Protein AF-A0A1A6GLV9-F1 (afdb_monomer)

Organism: Neotoma lepida (NCBI:txid56216)

Structure (mmCIF, N/CA/C/O backbone):
data_AF-A0A1A6GLV9-F1
#
_entry.id   AF-A0A1A6GLV9-F1
#
loop_
_atom_site.group_PDB
_atom_site.id
_atom_site.type_symbol
_atom_site.label_atom_id
_atom_site.label_alt_id
_atom_site.label_comp_id
_atom_site.label_asym_id
_atom_site.label_entity_id
_atom_site.label_seq_id
_atom_site.pdbx_PDB_ins_code
_atom_site.Cartn_x
_atom_site.Cartn_y
_atom_site.Cartn_z
_atom_site.occupancy
_atom_site.B_iso_or_equiv
_atom_site.auth_seq_id
_atom_site.auth_comp_id
_atom_site.auth_asym_id
_atom_site.auth_atom_id
_atom_site.pdbx_PDB_model_num
ATOM 1 N N . MET A 1 1 ? -10.777 9.817 10.219 1.00 92.06 1 MET A N 1
ATOM 2 C CA . MET A 1 1 ? -10.810 8.471 9.601 1.00 92.06 1 MET A CA 1
ATOM 3 C C . MET A 1 1 ? -12.168 8.123 8.986 1.00 92.06 1 MET A C 1
ATOM 5 O O . MET A 1 1 ? -12.179 7.808 7.809 1.00 92.06 1 MET A O 1
ATOM 9 N N . VAL A 1 2 ? -13.303 8.250 9.701 1.00 96.81 2 VAL A N 1
ATOM 10 C CA . VAL A 1 2 ? -14.657 7.947 9.158 1.00 96.81 2 VAL A CA 1
ATOM 11 C C . VAL A 1 2 ? -14.918 8.597 7.794 1.00 96.81 2 VAL A C 1
ATOM 13 O O . VAL A 1 2 ? -15.270 7.901 6.852 1.00 96.81 2 VAL A O 1
ATOM 16 N N . TYR A 1 3 ? -14.698 9.911 7.672 1.00 97.94 3 TYR A N 1
ATOM 17 C CA . TYR A 1 3 ? -14.911 10.641 6.417 1.00 97.94 3 TYR A CA 1
ATOM 18 C C . TYR A 1 3 ? -14.074 10.082 5.255 1.00 97.94 3 TYR A C 1
ATOM 20 O O . TYR A 1 3 ? -14.631 9.746 4.216 1.00 97.94 3 TYR A O 1
ATOM 28 N N . MET A 1 4 ? -12.762 9.923 5.463 1.00 97.19 4 MET A N 1
ATOM 29 C CA . MET A 1 4 ? -11.833 9.418 4.440 1.00 97.19 4 MET A CA 1
ATOM 30 C C . MET A 1 4 ? -12.140 7.977 4.019 1.00 97.19 4 MET A C 1
ATOM 32 O O . MET A 1 4 ? -11.891 7.617 2.881 1.00 97.19 4 MET A O 1
ATOM 36 N N . PHE A 1 5 ? -12.675 7.150 4.922 1.00 97.25 5 PHE A N 1
ATOM 37 C CA . PHE A 1 5 ? -13.090 5.787 4.582 1.00 97.25 5 PHE A CA 1
ATOM 38 C C . PHE A 1 5 ? -14.444 5.756 3.856 1.00 97.25 5 PHE A C 1
ATOM 40 O O . PHE A 1 5 ? -14.686 4.907 3.006 1.00 97.25 5 PHE A O 1
ATOM 47 N N . GLN A 1 6 ? -15.356 6.667 4.204 1.00 98.06 6 GLN A N 1
ATOM 48 C CA . GLN A 1 6 ? -16.691 6.724 3.611 1.00 98.06 6 GLN A CA 1
ATOM 49 C C . GLN A 1 6 ? -16.668 7.234 2.166 1.00 98.06 6 GLN A C 1
ATOM 51 O O . GLN A 1 6 ? -17.502 6.790 1.370 1.00 98.06 6 GLN A O 1
ATOM 56 N N . TYR A 1 7 ? -15.769 8.168 1.852 1.00 98.19 7 TYR A N 1
ATOM 57 C CA . TYR A 1 7 ? -15.721 8.879 0.577 1.00 98.19 7 TYR A CA 1
ATOM 58 C C . TYR A 1 7 ? -14.335 8.773 -0.057 1.00 98.19 7 TYR A C 1
ATOM 60 O O . TYR A 1 7 ? -13.373 9.326 0.473 1.00 98.19 7 TYR A O 1
ATOM 68 N N . ASP A 1 8 ? -14.268 8.122 -1.217 1.00 98.19 8 ASP A N 1
ATOM 69 C CA . ASP A 1 8 ? -13.058 7.990 -2.020 1.00 98.19 8 ASP A CA 1
ATOM 70 C C . ASP A 1 8 ? -13.303 8.559 -3.427 1.00 98.19 8 ASP A C 1
ATOM 72 O O . ASP A 1 8 ? -14.273 8.200 -4.098 1.00 98.19 8 ASP A O 1
ATOM 76 N N . SER A 1 9 ? -12.445 9.476 -3.878 1.00 97.88 9 SER A N 1
ATOM 77 C CA . SER A 1 9 ? -12.590 10.122 -5.191 1.00 97.88 9 SER A CA 1
ATOM 78 C C . SER A 1 9 ? -12.291 9.186 -6.369 1.00 97.88 9 SER A C 1
ATOM 80 O O . SER A 1 9 ? -12.711 9.473 -7.486 1.00 97.88 9 SER A O 1
ATOM 82 N N . THR A 1 10 ? -11.574 8.086 -6.134 1.00 97.12 10 THR A N 1
ATOM 83 C CA . THR A 1 10 ? -11.151 7.112 -7.149 1.00 97.12 10 THR A CA 1
ATOM 84 C C . THR A 1 10 ? -12.115 5.930 -7.214 1.00 97.12 10 THR A C 1
ATOM 86 O O . THR A 1 10 ? -12.514 5.505 -8.295 1.00 97.12 10 THR A O 1
ATOM 89 N N . HIS A 1 11 ? -12.509 5.398 -6.056 1.00 97.56 11 HIS A N 1
ATOM 90 C CA . HIS A 1 11 ? -13.310 4.177 -5.933 1.00 97.56 11 HIS A CA 1
ATOM 91 C C . HIS A 1 11 ? -14.772 4.434 -5.541 1.00 97.56 11 HIS A C 1
ATOM 93 O O . HIS A 1 11 ? -15.571 3.499 -5.476 1.00 97.56 11 HIS A O 1
ATOM 99 N N . GLY A 1 12 ? -15.143 5.696 -5.319 1.00 97.69 12 GLY A N 1
ATOM 100 C CA . GLY A 1 12 ? -16.494 6.105 -4.962 1.00 97.69 12 GLY A CA 1
ATOM 101 C C . GLY A 1 12 ? -16.805 5.953 -3.473 1.00 97.69 12 GLY A C 1
ATOM 102 O O . GLY A 1 12 ? -15.936 5.829 -2.610 1.00 97.69 12 GLY A O 1
ATOM 103 N N . LYS A 1 13 ? -18.095 6.009 -3.145 1.00 98.31 13 LYS A N 1
ATOM 104 C CA . LYS A 1 13 ? -18.567 5.910 -1.761 1.00 98.31 13 LYS A CA 1
ATOM 105 C C . LYS A 1 13 ? -18.523 4.456 -1.279 1.00 98.31 13 LYS A C 1
ATOM 107 O O . LYS A 1 13 ? -18.970 3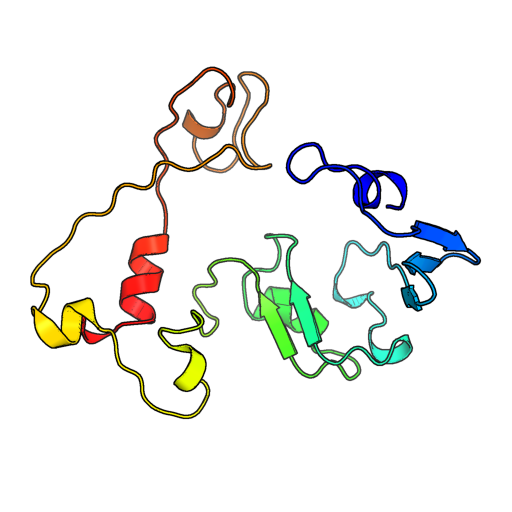.558 -1.987 1.00 98.31 13 LYS A O 1
ATOM 112 N N . PHE A 1 14 ? -18.080 4.223 -0.042 1.00 98.12 14 PHE A N 1
ATOM 113 C CA . PHE A 1 14 ? -18.177 2.900 0.581 1.00 98.12 14 PHE A CA 1
ATOM 114 C C . PHE A 1 14 ? -19.645 2.447 0.696 1.00 98.12 14 PHE A C 1
ATOM 116 O O . PHE A 1 14 ? -20.471 3.148 1.285 1.00 98.12 14 PHE A O 1
ATOM 123 N N . ASN A 1 15 ? -19.952 1.250 0.184 1.00 97.25 15 ASN A N 1
ATOM 124 C CA . ASN A 1 15 ? -21.308 0.678 0.116 1.00 97.25 15 ASN A CA 1
ATOM 125 C C . ASN A 1 15 ? -21.816 0.066 1.440 1.00 97.25 15 ASN A C 1
ATOM 127 O O . ASN A 1 15 ? -22.807 -0.662 1.450 1.00 97.25 15 ASN A O 1
ATOM 131 N N . GLY A 1 16 ? -21.142 0.331 2.559 1.00 97.00 16 GLY A N 1
ATOM 132 C CA . GLY A 1 16 ? -21.546 -0.114 3.892 1.00 97.00 16 GLY A CA 1
ATOM 133 C C . GLY A 1 16 ? -21.728 1.048 4.863 1.00 97.00 16 GLY A C 1
ATOM 134 O O . GLY A 1 16 ? -21.714 2.217 4.483 1.00 97.00 16 GLY A O 1
ATOM 135 N N . ALA A 1 17 ? -21.882 0.719 6.142 1.00 97.12 17 ALA A N 1
ATOM 136 C CA . ALA A 1 17 ? -21.952 1.714 7.204 1.00 97.12 17 ALA A CA 1
ATOM 137 C C . ALA A 1 17 ? -20.574 1.895 7.843 1.00 97.12 17 ALA A C 1
ATOM 139 O O . ALA A 1 17 ? -19.914 0.914 8.179 1.00 97.12 17 ALA A O 1
ATOM 140 N N . VAL A 1 18 ? -20.155 3.136 8.064 1.00 97.75 18 VAL A N 1
ATOM 141 C CA . VAL A 1 18 ? -18.974 3.446 8.873 1.00 97.75 18 VAL A CA 1
ATOM 142 C C . VAL A 1 18 ? -19.305 4.569 9.844 1.00 97.75 18 VAL A C 1
ATOM 144 O O . VAL A 1 18 ? -19.886 5.583 9.465 1.00 97.75 18 VAL A O 1
ATOM 147 N N . LYS A 1 19 ? -18.971 4.377 11.120 1.00 97.62 19 LYS A N 1
ATOM 148 C CA . LYS A 1 19 ? -19.187 5.374 12.175 1.00 97.62 19 LYS A CA 1
ATOM 149 C C . LYS A 1 19 ? -18.065 5.333 13.204 1.00 97.62 19 LYS A C 1
ATOM 151 O O . LYS A 1 19 ? -17.355 4.338 13.314 1.00 97.62 19 LYS A O 1
ATOM 156 N N . ALA A 1 20 ? -17.927 6.417 13.957 1.00 97.06 20 ALA A N 1
ATOM 157 C CA . ALA A 1 20 ? -17.112 6.438 15.163 1.00 97.06 20 ALA A CA 1
ATOM 158 C C . ALA A 1 20 ? -18.008 6.122 16.362 1.00 97.06 20 ALA A C 1
ATOM 160 O O . ALA A 1 20 ? -19.060 6.740 16.529 1.00 97.06 20 ALA A O 1
ATOM 161 N N . GLU A 1 21 ? -17.604 5.167 17.189 1.00 95.81 21 GLU A N 1
ATOM 162 C CA . GLU A 1 21 ? -18.332 4.801 18.401 1.00 95.81 21 GLU A CA 1
ATOM 163 C C . GLU A 1 21 ? -17.328 4.402 19.481 1.00 95.81 21 GLU A C 1
ATOM 165 O O . GLU A 1 21 ? -16.445 3.592 19.228 1.00 95.81 21 GLU A O 1
ATOM 170 N N . LYS A 1 22 ? -17.439 4.993 20.679 1.00 91.88 22 LYS A N 1
ATOM 171 C CA . LYS A 1 22 ? -16.588 4.679 21.847 1.00 91.88 22 LYS A CA 1
ATOM 172 C C . LYS A 1 22 ? -15.070 4.745 21.581 1.00 91.88 22 LYS A C 1
ATOM 174 O O . LYS A 1 22 ? -14.305 3.996 22.173 1.00 91.88 22 LYS A O 1
ATOM 179 N N . GLY A 1 23 ? -14.632 5.660 20.713 1.00 90.62 23 GLY A N 1
ATOM 180 C CA . GLY A 1 23 ? -13.216 5.810 20.349 1.00 90.62 23 GLY A CA 1
ATOM 181 C C . GLY A 1 23 ? -12.718 4.813 19.295 1.00 90.62 23 GLY A C 1
ATOM 182 O O . GLY A 1 23 ? -11.547 4.851 18.936 1.00 90.62 23 GLY A O 1
ATOM 183 N N . GLU A 1 24 ? -13.597 3.967 18.757 1.00 94.31 24 GLU A N 1
ATOM 184 C CA . GLU A 1 24 ? -13.281 2.983 17.723 1.00 94.31 24 GLU A CA 1
ATOM 185 C C . GLU A 1 24 ? -13.928 3.343 16.380 1.00 94.31 24 GLU A C 1
ATOM 187 O O . GLU A 1 24 ? -14.918 4.084 16.305 1.00 94.31 24 GLU A O 1
ATOM 192 N N . LEU A 1 25 ? -13.376 2.788 15.300 1.00 96.69 25 LEU A N 1
ATOM 193 C CA . LEU A 1 25 ? -13.995 2.814 13.981 1.00 96.69 25 LEU A CA 1
ATOM 194 C C . LEU A 1 25 ? -14.896 1.587 13.847 1.00 96.69 25 LEU A C 1
ATOM 196 O O . LEU A 1 25 ? -14.414 0.460 13.814 1.00 96.69 25 LEU A O 1
ATOM 200 N N . VAL A 1 26 ? -16.204 1.780 13.732 1.00 97.50 26 VAL A N 1
ATOM 201 C CA . VAL A 1 26 ? -17.136 0.673 13.501 1.00 97.50 26 VAL A CA 1
ATOM 202 C C . VAL A 1 26 ? -17.462 0.608 12.019 1.00 97.50 26 VAL A C 1
ATOM 204 O O . VAL A 1 26 ? -18.141 1.488 11.489 1.00 97.50 26 VAL A O 1
ATOM 207 N N . ILE A 1 27 ? -16.987 -0.448 11.358 1.00 97.31 27 ILE A N 1
ATOM 208 C CA . ILE A 1 27 ? -17.274 -0.745 9.954 1.00 97.31 27 ILE A CA 1
ATOM 209 C C . ILE A 1 27 ? -18.332 -1.847 9.920 1.00 97.31 27 ILE A C 1
ATOM 211 O O . ILE A 1 27 ? -18.115 -2.984 10.348 1.00 97.31 27 ILE A O 1
ATOM 215 N N . ASN A 1 28 ? -19.509 -1.503 9.412 1.00 95.75 28 ASN A N 1
ATOM 216 C CA . ASN A 1 28 ? -20.735 -2.283 9.491 1.00 95.75 28 ASN A CA 1
ATOM 217 C C . ASN A 1 28 ? -21.097 -2.612 10.949 1.00 95.75 28 ASN A C 1
ATOM 219 O O . ASN A 1 28 ? -21.690 -1.794 11.645 1.00 95.75 28 ASN A O 1
ATOM 223 N N . ARG A 1 29 ? -20.739 -3.811 11.417 1.00 95.31 29 ARG A N 1
ATOM 224 C CA . ARG A 1 29 ? -20.966 -4.288 12.795 1.00 95.31 29 ARG A CA 1
ATOM 225 C C . ARG A 1 29 ? -19.670 -4.710 13.490 1.00 95.31 29 ARG A C 1
ATOM 227 O O . ARG A 1 29 ? -19.720 -5.349 14.534 1.00 95.31 29 ARG A O 1
ATOM 234 N N . LYS A 1 30 ? -18.518 -4.417 12.884 1.00 95.94 30 LYS A N 1
ATOM 235 C CA . LYS A 1 30 ? -17.201 -4.797 13.392 1.00 95.94 30 LYS A CA 1
ATOM 236 C C . LYS A 1 30 ? -16.499 -3.553 13.915 1.00 95.94 30 LYS A C 1
ATOM 238 O O . LYS A 1 30 ? -16.307 -2.603 13.159 1.00 95.94 30 LYS A O 1
ATOM 243 N N . ALA A 1 31 ? -16.153 -3.570 15.194 1.00 95.50 31 ALA A N 1
ATOM 244 C CA . ALA A 1 31 ? -15.322 -2.542 15.794 1.00 95.50 31 ALA A CA 1
ATOM 245 C C . ALA A 1 31 ? -13.856 -2.753 15.398 1.00 95.50 31 ALA A C 1
ATOM 247 O O . ALA A 1 31 ? -13.375 -3.887 15.343 1.00 95.50 31 ALA A O 1
ATOM 248 N N . VAL A 1 32 ? -13.177 -1.655 15.090 1.00 95.50 32 VAL A N 1
ATOM 249 C CA . VAL A 1 32 ? -11.763 -1.596 14.736 1.00 95.50 32 VAL A CA 1
ATOM 250 C C . VAL A 1 32 ? -11.110 -0.572 15.653 1.00 95.50 32 VAL A C 1
ATOM 252 O O . VAL A 1 32 ? -11.451 0.614 15.628 1.00 95.50 32 VAL A O 1
ATOM 255 N N . THR A 1 33 ? -10.172 -1.043 16.466 1.00 94.12 33 THR A N 1
ATOM 256 C CA . THR A 1 33 ? -9.379 -0.195 17.354 1.00 94.12 33 THR A CA 1
ATOM 257 C C . THR A 1 33 ? -8.466 0.713 16.532 1.00 94.12 33 THR A C 1
ATOM 259 O O . THR A 1 33 ? -7.849 0.275 15.561 1.00 94.12 33 THR A O 1
ATOM 262 N N . ILE A 1 34 ? -8.386 1.986 16.921 1.00 93.19 34 ILE A N 1
ATOM 263 C CA . ILE A 1 34 ? -7.551 2.992 16.261 1.00 93.19 34 ILE A CA 1
ATOM 264 C C . ILE A 1 34 ? -6.413 3.379 17.203 1.00 93.19 34 ILE A C 1
ATOM 266 O O . ILE A 1 34 ? -6.639 3.622 18.387 1.00 93.19 34 ILE A O 1
ATOM 270 N N . PHE A 1 35 ? -5.210 3.498 16.650 1.00 91.25 35 PHE A N 1
ATOM 271 C CA . PHE A 1 35 ? -4.056 4.102 17.308 1.00 91.25 35 PHE A CA 1
ATOM 272 C C . PHE A 1 35 ? -3.653 5.372 16.553 1.00 91.25 35 PHE A C 1
ATOM 274 O O . PHE A 1 35 ? -3.892 5.486 15.349 1.00 91.25 35 PHE A O 1
ATOM 281 N N . GLN A 1 36 ? -3.048 6.327 17.256 1.00 92.38 36 GLN A N 1
ATOM 282 C CA . GLN A 1 36 ? -2.508 7.555 16.665 1.00 92.38 36 GLN A CA 1
ATOM 283 C C . GLN A 1 36 ? -1.067 7.760 17.138 1.00 92.38 36 GLN A C 1
ATOM 285 O O . GLN A 1 36 ? -0.710 8.791 17.700 1.00 92.38 36 GLN A O 1
ATOM 290 N N . GLU A 1 37 ? -0.250 6.736 16.929 1.00 92.25 37 GLU A N 1
ATOM 291 C CA . GLU A 1 37 ? 1.148 6.725 17.338 1.00 92.25 37 GLU A CA 1
ATOM 292 C C . GLU A 1 37 ? 2.050 7.037 16.147 1.00 92.25 37 GLU A C 1
ATOM 294 O O . GLU A 1 37 ? 1.888 6.474 15.064 1.00 92.25 37 GLU A O 1
ATOM 299 N N . GLN A 1 38 ? 3.015 7.932 16.351 1.00 90.69 38 GLN A N 1
ATOM 300 C CA . GLN A 1 38 ? 4.053 8.205 15.356 1.00 90.69 38 GLN A CA 1
ATOM 301 C C . GLN A 1 38 ? 5.173 7.157 15.411 1.00 90.69 38 GLN A C 1
ATOM 303 O O . GLN A 1 38 ? 5.732 6.795 14.377 1.00 90.69 38 GLN A O 1
ATOM 308 N N . ASP A 1 39 ? 5.499 6.681 16.614 1.00 89.62 39 ASP A N 1
ATOM 309 C CA . ASP A 1 39 ? 6.481 5.624 16.831 1.00 89.62 39 ASP A CA 1
ATOM 310 C C . ASP A 1 39 ? 5.783 4.252 16.778 1.00 89.62 39 ASP A C 1
ATOM 312 O O . ASP A 1 39 ? 4.872 3.999 17.578 1.00 89.62 39 ASP A O 1
ATOM 316 N N . PRO A 1 40 ? 6.192 3.339 15.876 1.00 87.25 40 PRO A N 1
ATOM 317 C CA . PRO A 1 40 ? 5.551 2.040 15.737 1.00 87.25 40 PRO A CA 1
ATOM 318 C C . PRO A 1 40 ? 5.662 1.163 16.991 1.00 87.25 40 PRO A C 1
ATOM 320 O O . PRO A 1 40 ? 4.840 0.261 17.156 1.00 87.25 40 PRO A O 1
ATOM 323 N N . THR A 1 41 ? 6.619 1.433 17.888 1.00 88.38 41 THR A N 1
ATOM 324 C CA . THR A 1 41 ? 6.778 0.718 19.165 1.00 88.38 41 THR A CA 1
ATOM 325 C C . THR A 1 41 ? 5.665 1.007 20.172 1.00 88.38 41 THR A C 1
ATOM 327 O O . THR A 1 41 ? 5.420 0.176 21.045 1.00 88.38 41 THR A O 1
ATOM 330 N N . ASN A 1 42 ? 4.962 2.136 20.046 1.00 91.25 42 ASN A N 1
ATOM 331 C CA . ASN A 1 42 ? 3.864 2.495 20.947 1.00 91.25 42 ASN A CA 1
ATOM 332 C C . ASN A 1 42 ? 2.535 1.831 20.563 1.00 91.25 42 ASN A C 1
ATOM 334 O O . ASN A 1 42 ? 1.570 1.873 21.332 1.00 91.25 42 ASN A O 1
ATOM 338 N N . ASN A 1 43 ? 2.466 1.198 19.389 1.00 87.44 43 ASN A N 1
ATOM 339 C CA . ASN A 1 43 ? 1.265 0.507 18.945 1.00 87.44 43 ASN A CA 1
ATOM 340 C C . ASN A 1 43 ? 1.058 -0.783 19.744 1.00 87.44 43 ASN A C 1
ATOM 342 O O . ASN A 1 43 ? 1.771 -1.773 19.577 1.00 87.44 43 ASN A O 1
ATOM 346 N N . LYS A 1 44 ? 0.025 -0.796 20.589 1.00 89.25 44 LYS A N 1
ATOM 347 C CA . LYS A 1 44 ? -0.291 -1.921 21.481 1.00 89.25 44 LYS A CA 1
ATOM 348 C C . LYS A 1 44 ? -1.065 -3.025 20.755 1.00 89.25 44 LYS A C 1
ATOM 350 O O . LYS A 1 44 ? -2.207 -3.324 21.108 1.00 89.25 44 LYS A O 1
ATOM 355 N N . TRP A 1 45 ? -0.448 -3.646 19.747 1.00 89.75 45 TRP A N 1
ATOM 356 C CA . TRP A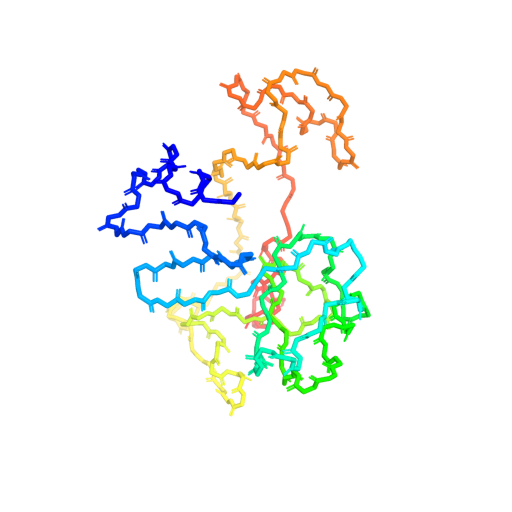 1 45 ? -1.068 -4.684 18.907 1.00 89.75 45 TRP A CA 1
ATOM 357 C C . TRP A 1 45 ? -1.643 -5.856 19.714 1.00 89.75 45 TRP A C 1
ATOM 359 O O . TRP A 1 45 ? -2.738 -6.335 19.402 1.00 89.75 45 TRP A O 1
ATOM 369 N N . ASN A 1 46 ? -0.980 -6.250 20.805 1.00 85.88 46 ASN A N 1
ATOM 370 C CA . ASN A 1 46 ? -1.426 -7.326 21.697 1.00 85.88 46 ASN A CA 1
ATOM 371 C C . ASN A 1 46 ? -2.845 -7.115 22.243 1.00 85.88 46 ASN A C 1
ATOM 373 O O . ASN A 1 46 ? -3.639 -8.050 22.296 1.00 85.88 46 ASN A O 1
ATOM 377 N N . ASN A 1 47 ? -3.201 -5.866 22.569 1.00 88.12 47 ASN A N 1
ATOM 378 C CA . ASN A 1 47 ? -4.513 -5.526 23.133 1.00 88.12 47 ASN A CA 1
ATOM 379 C C . ASN A 1 47 ? -5.665 -5.810 22.158 1.00 88.12 47 ASN A C 1
ATOM 381 O O . ASN A 1 47 ? -6.816 -5.899 22.571 1.00 88.12 47 ASN A O 1
ATOM 385 N N . THR A 1 48 ? -5.351 -5.950 20.869 1.00 88.81 48 THR A N 1
ATOM 386 C CA . THR A 1 48 ? -6.318 -6.195 19.790 1.00 88.81 48 THR A CA 1
ATOM 387 C C . THR A 1 48 ? -6.268 -7.629 19.260 1.00 88.81 48 THR A C 1
ATOM 389 O O . THR A 1 48 ? -7.081 -8.003 18.419 1.00 88.81 48 THR A O 1
ATOM 392 N N . GLY A 1 49 ? -5.308 -8.446 19.716 1.00 88.38 49 GLY A N 1
ATOM 393 C CA . GLY A 1 49 ? -5.074 -9.786 19.172 1.00 88.38 49 GLY A CA 1
ATOM 394 C C . GLY A 1 49 ? -4.544 -9.790 17.730 1.00 88.38 49 GLY A C 1
ATOM 395 O O . GLY A 1 49 ? -4.708 -10.786 17.017 1.00 88.38 49 GLY A O 1
ATOM 396 N N . THR A 1 50 ? -3.933 -8.688 17.283 1.00 90.06 50 THR A N 1
ATOM 397 C CA . THR A 1 50 ? -3.392 -8.555 15.925 1.00 90.06 50 THR A CA 1
ATOM 398 C C . THR A 1 50 ? -2.231 -9.524 15.712 1.00 90.06 50 THR A C 1
ATOM 400 O O . THR A 1 50 ? -1.256 -9.530 16.453 1.00 90.06 50 THR A O 1
ATOM 403 N N . LYS A 1 51 ? -2.335 -10.363 14.675 1.00 88.31 51 LYS A N 1
ATOM 404 C CA . LYS A 1 51 ? -1.298 -11.349 14.311 1.00 88.31 51 LYS A CA 1
ATOM 405 C C . LYS A 1 51 ? -0.471 -10.926 13.102 1.00 88.31 51 LYS A C 1
ATOM 407 O O . LYS A 1 51 ? 0.663 -11.373 12.964 1.00 88.31 51 LYS A O 1
ATOM 412 N N . TYR A 1 52 ? -1.049 -10.121 12.223 1.00 88.62 52 TYR A N 1
ATOM 413 C CA . TYR A 1 52 ? -0.443 -9.695 10.969 1.00 88.62 52 TYR A CA 1
ATOM 414 C C . TYR A 1 52 ? -0.608 -8.189 10.860 1.00 88.62 52 TYR A C 1
ATOM 416 O O . TYR A 1 52 ? -1.724 -7.691 11.001 1.00 88.62 52 TYR A O 1
ATOM 424 N N . VAL A 1 53 ? 0.490 -7.487 10.615 1.00 90.81 53 VAL A N 1
ATOM 425 C CA . VAL A 1 53 ? 0.499 -6.035 10.424 1.00 90.81 53 VAL A CA 1
ATOM 426 C C . VAL A 1 53 ? 0.824 -5.741 8.967 1.00 90.81 53 VAL A C 1
ATOM 428 O O . VAL A 1 53 ? 1.750 -6.327 8.412 1.00 90.81 53 VAL A O 1
ATOM 431 N N . VAL A 1 54 ? 0.061 -4.842 8.349 1.00 93.12 54 VAL A N 1
ATOM 432 C CA . VAL A 1 54 ? 0.386 -4.285 7.032 1.00 93.12 54 VAL A CA 1
ATOM 433 C C . VAL A 1 54 ? 1.058 -2.940 7.261 1.00 93.12 54 VAL A C 1
ATOM 435 O O . VAL A 1 54 ? 0.438 -2.020 7.786 1.00 93.12 54 V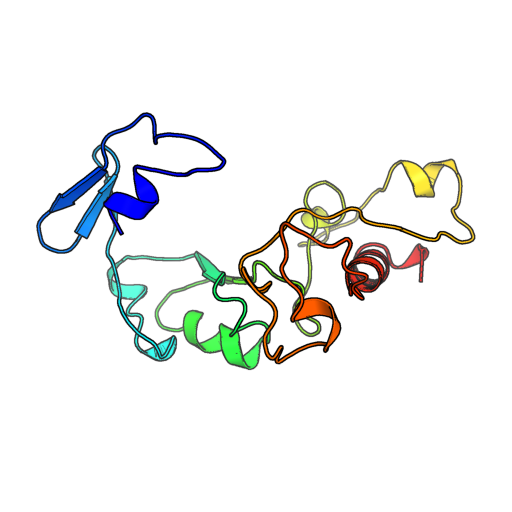AL A O 1
ATOM 438 N N . GLU A 1 55 ? 2.327 -2.842 6.883 1.00 91.88 55 GLU A N 1
ATOM 439 C CA . GLU A 1 55 ? 3.108 -1.614 6.941 1.00 91.88 55 GLU A CA 1
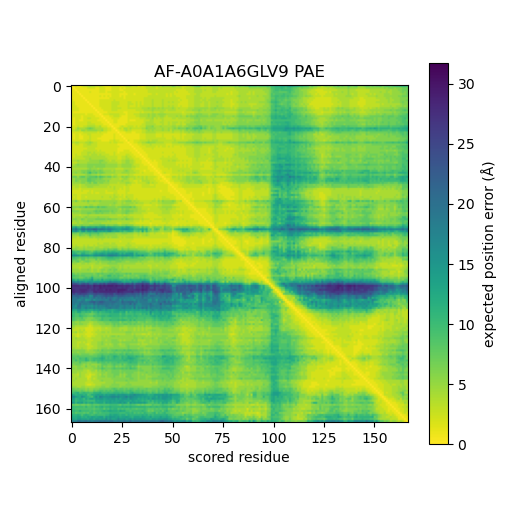ATOM 440 C C . GLU A 1 55 ? 2.953 -0.860 5.612 1.00 91.88 55 GLU A C 1
ATOM 442 O O . GLU A 1 55 ? 3.477 -1.261 4.565 1.00 91.88 55 GLU A O 1
ATOM 447 N N . SER A 1 56 ? 2.157 0.210 5.644 1.00 93.50 56 SER A N 1
ATOM 448 C CA . SER A 1 56 ? 1.766 1.005 4.472 1.00 93.50 56 SER A CA 1
ATOM 449 C C . SER A 1 56 ? 2.025 2.499 4.620 1.00 93.50 56 SER A C 1
ATOM 451 O O . SER A 1 56 ? 1.420 3.308 3.920 1.00 93.50 56 SER A O 1
ATOM 453 N N . THR A 1 57 ? 2.929 2.882 5.522 1.00 91.19 57 THR A N 1
ATOM 454 C CA . THR A 1 57 ? 3.376 4.274 5.671 1.00 91.19 57 THR A CA 1
ATOM 455 C C . THR A 1 57 ? 4.423 4.659 4.628 1.00 91.19 57 THR A C 1
ATOM 457 O O . THR A 1 57 ? 4.640 5.845 4.400 1.00 91.19 57 THR A O 1
ATOM 460 N N . VAL A 1 58 ? 5.086 3.670 4.007 1.00 84.44 58 VAL A N 1
ATOM 461 C CA . VAL A 1 58 ? 6.239 3.846 3.095 1.00 84.44 58 VAL A CA 1
ATOM 462 C C . VAL A 1 58 ? 7.486 4.420 3.807 1.00 84.44 58 VAL A C 1
ATOM 464 O O . VAL A 1 58 ? 8.531 4.613 3.193 1.00 84.44 58 VAL A O 1
ATOM 467 N N . VAL A 1 59 ? 7.430 4.624 5.128 1.00 86.88 59 VAL A N 1
ATOM 468 C CA . VAL A 1 59 ? 8.551 5.121 5.945 1.00 86.88 59 VAL A CA 1
ATOM 469 C C . VAL A 1 59 ? 9.350 3.968 6.560 1.00 86.88 59 VAL A C 1
ATOM 471 O O . VAL A 1 59 ? 10.584 4.016 6.610 1.00 86.88 59 VAL A O 1
ATOM 474 N N . PHE A 1 60 ? 8.667 2.906 6.995 1.00 87.19 60 PHE A N 1
ATOM 475 C CA . PHE A 1 60 ? 9.267 1.752 7.670 1.00 87.19 60 PHE A CA 1
ATOM 476 C C . PHE A 1 60 ? 9.504 0.574 6.706 1.00 87.19 60 PHE A C 1
ATOM 478 O O . PHE A 1 60 ? 8.978 -0.517 6.885 1.00 87.19 60 PHE A O 1
ATOM 485 N N . ILE A 1 61 ? 10.293 0.805 5.651 1.00 84.69 61 ILE A N 1
ATOM 486 C CA . ILE A 1 61 ? 10.505 -0.162 4.550 1.00 84.69 61 ILE A CA 1
ATOM 487 C C . ILE A 1 61 ? 11.736 -1.073 4.711 1.00 84.69 61 ILE A C 1
ATOM 489 O O . ILE A 1 61 ? 12.060 -1.833 3.804 1.00 84.69 61 ILE A O 1
ATOM 493 N N . THR A 1 62 ? 12.442 -0.998 5.842 1.00 84.44 62 THR A N 1
ATOM 494 C CA . THR A 1 62 ? 13.562 -1.901 6.169 1.00 84.44 62 THR A CA 1
ATOM 495 C C . THR A 1 62 ? 13.158 -2.859 7.280 1.00 84.44 62 THR A C 1
ATOM 497 O O . THR A 1 62 ? 12.246 -2.563 8.057 1.00 84.44 62 THR A O 1
ATOM 500 N N . MET A 1 63 ? 13.847 -3.999 7.394 1.00 79.38 63 MET A N 1
ATOM 501 C CA . MET A 1 63 ? 13.549 -4.968 8.456 1.00 79.38 63 MET A CA 1
ATOM 502 C C . MET A 1 63 ? 13.734 -4.359 9.847 1.00 79.38 63 MET A C 1
ATOM 504 O O . MET A 1 63 ? 12.915 -4.593 10.731 1.00 79.38 63 MET A O 1
ATOM 508 N N . GLU A 1 64 ? 14.766 -3.533 10.030 1.00 85.94 64 GLU A N 1
ATOM 509 C CA . GLU A 1 64 ? 15.013 -2.822 11.286 1.00 85.94 64 GLU A CA 1
ATOM 510 C C . GLU A 1 64 ? 13.853 -1.884 11.644 1.00 85.94 64 GLU A C 1
ATOM 512 O O . GLU A 1 64 ? 13.347 -1.909 12.764 1.00 85.94 64 GLU A O 1
ATOM 517 N N . LYS A 1 65 ? 13.391 -1.087 10.675 1.00 87.88 65 LYS A N 1
ATOM 518 C CA . LYS A 1 65 ? 12.342 -0.085 10.882 1.00 87.88 65 LYS A CA 1
ATOM 519 C C . LYS A 1 65 ? 10.951 -0.689 11.054 1.00 87.88 65 LYS A C 1
ATOM 521 O O . LYS A 1 65 ? 10.149 -0.136 11.799 1.00 87.88 65 LYS A O 1
ATOM 526 N N . ALA A 1 66 ? 10.667 -1.806 10.386 1.00 86.19 66 ALA A N 1
ATOM 527 C CA . ALA A 1 66 ? 9.406 -2.537 10.513 1.00 86.19 66 ALA A CA 1
ATOM 528 C C . ALA A 1 66 ? 9.390 -3.492 11.723 1.00 86.19 66 ALA A C 1
ATOM 530 O O . ALA A 1 66 ? 8.326 -3.816 12.253 1.00 86.19 66 ALA A O 1
ATOM 531 N N . GLY A 1 67 ? 10.567 -3.924 12.188 1.00 84.56 67 GLY A N 1
ATOM 532 C CA . GLY A 1 67 ? 10.761 -4.827 13.324 1.00 84.56 67 GLY A CA 1
ATOM 533 C C . GLY A 1 67 ? 9.993 -4.454 14.601 1.00 84.56 67 GLY A C 1
ATOM 534 O O . GLY A 1 67 ? 9.433 -5.355 15.225 1.00 84.56 67 GLY A O 1
ATOM 535 N N . PRO A 1 68 ? 9.871 -3.167 14.984 1.00 89.62 68 PRO A N 1
ATOM 536 C CA . PRO A 1 68 ? 9.000 -2.716 16.066 1.00 89.62 68 PRO A CA 1
ATOM 537 C C . PRO A 1 68 ? 7.579 -3.291 16.068 1.00 89.62 68 PRO A C 1
ATOM 539 O O . PRO A 1 68 ? 7.056 -3.568 17.144 1.00 89.62 68 PRO A O 1
ATOM 542 N N . HIS A 1 69 ? 6.971 -3.530 14.902 1.00 86.56 69 HIS A N 1
ATOM 543 C CA . HIS A 1 69 ? 5.624 -4.103 14.815 1.00 86.56 69 HIS A CA 1
ATOM 544 C C . HIS A 1 69 ? 5.558 -5.581 15.224 1.00 86.56 69 HIS A C 1
ATOM 546 O O . HIS A 1 69 ? 4.478 -6.051 15.573 1.00 86.56 69 HIS A O 1
ATOM 552 N N . LEU A 1 70 ? 6.683 -6.311 15.197 1.00 81.62 70 LEU A N 1
ATOM 553 C CA . LEU A 1 70 ? 6.774 -7.727 15.592 1.00 81.62 70 LEU A CA 1
ATOM 554 C C . LEU A 1 70 ? 6.787 -7.935 17.112 1.00 81.62 70 LEU A C 1
ATOM 556 O O . LEU A 1 70 ? 6.826 -9.073 17.581 1.00 81.62 70 LEU A O 1
ATOM 560 N N . LYS A 1 71 ? 6.765 -6.856 17.896 1.00 75.88 71 LYS A N 1
ATOM 561 C CA . LYS A 1 71 ? 6.633 -6.943 19.349 1.00 75.88 71 LYS A CA 1
ATOM 562 C C . LYS A 1 71 ? 5.222 -7.399 19.742 1.00 75.88 71 LYS A C 1
ATOM 564 O O . LYS A 1 71 ? 4.268 -7.301 18.972 1.00 75.88 71 LYS A O 1
ATOM 569 N N . ASP A 1 72 ? 5.115 -7.905 20.966 1.00 67.75 72 ASP A N 1
ATOM 570 C CA . ASP A 1 72 ? 3.853 -8.116 21.678 1.00 67.75 72 ASP A CA 1
ATOM 571 C C . ASP A 1 72 ? 2.788 -8.941 20.921 1.00 67.75 72 ASP A C 1
ATOM 573 O O . ASP A 1 72 ? 1.626 -8.558 20.815 1.00 67.75 72 ASP A O 1
ATOM 577 N N . GLY A 1 73 ? 3.172 -10.117 20.416 1.00 69.19 73 GLY A N 1
ATOM 578 C CA . GLY A 1 73 ? 2.229 -11.130 19.912 1.00 69.19 73 GLY A CA 1
ATOM 579 C C . GLY A 1 73 ? 1.892 -11.046 18.419 1.00 69.19 73 GLY A C 1
ATOM 580 O O . GLY A 1 73 ? 1.282 -11.980 17.881 1.00 69.19 73 GLY A O 1
ATOM 581 N N . THR A 1 74 ? 2.349 -10.002 17.725 1.00 82.00 74 THR A N 1
ATOM 582 C CA . THR A 1 74 ? 2.324 -9.945 16.259 1.00 82.00 74 THR A CA 1
ATOM 583 C C . THR A 1 74 ? 3.242 -11.021 15.685 1.00 82.00 74 THR A C 1
ATOM 585 O O . THR A 1 74 ? 4.402 -11.146 16.064 1.00 82.00 74 THR A O 1
ATOM 588 N N . LYS A 1 75 ? 2.738 -11.813 14.739 1.00 83.06 75 LYS A N 1
ATOM 589 C CA . LYS A 1 75 ? 3.495 -12.907 14.119 1.00 83.06 75 LYS A CA 1
ATOM 590 C C . LYS A 1 75 ? 4.290 -12.455 12.906 1.00 83.06 75 LYS A C 1
ATOM 592 O O . LYS A 1 75 ? 5.364 -12.993 12.660 1.00 83.06 75 LYS A O 1
ATOM 597 N N . ARG A 1 76 ? 3.720 -11.563 12.090 1.00 84.94 76 ARG A N 1
ATOM 598 C CA . ARG A 1 76 ? 4.306 -11.149 10.808 1.00 84.94 76 ARG A CA 1
ATOM 599 C C . ARG A 1 76 ? 3.967 -9.705 10.473 1.00 84.94 76 ARG A C 1
ATOM 601 O O . ARG A 1 76 ? 2.901 -9.209 10.838 1.00 84.94 76 ARG A O 1
ATOM 608 N N . VAL A 1 77 ? 4.858 -9.086 9.709 1.00 87.06 77 VAL A N 1
ATOM 609 C CA . VAL A 1 77 ? 4.684 -7.756 9.123 1.00 87.06 77 VAL A CA 1
ATOM 610 C C . VAL A 1 77 ? 4.810 -7.890 7.610 1.00 87.06 77 VAL A C 1
ATOM 612 O O . VAL A 1 77 ? 5.721 -8.559 7.127 1.00 87.06 77 VAL A O 1
ATOM 615 N N . ILE A 1 78 ? 3.881 -7.288 6.875 1.00 90.19 78 ILE A N 1
ATOM 616 C CA . ILE A 1 78 ? 3.869 -7.228 5.417 1.00 90.19 78 ILE A CA 1
ATOM 617 C C . ILE A 1 78 ? 4.147 -5.782 5.025 1.00 90.19 78 ILE A C 1
ATOM 619 O O . ILE A 1 78 ? 3.319 -4.910 5.276 1.00 90.19 78 ILE A O 1
ATOM 623 N N . ILE A 1 79 ? 5.300 -5.529 4.413 1.00 90.06 79 ILE A N 1
ATOM 624 C CA . ILE A 1 79 ? 5.656 -4.206 3.895 1.00 90.06 79 ILE A CA 1
ATOM 625 C C . ILE A 1 79 ? 5.009 -4.059 2.515 1.00 90.06 79 ILE A C 1
ATOM 627 O O . ILE A 1 79 ? 5.249 -4.865 1.622 1.00 90.06 79 ILE A O 1
ATOM 631 N N . SER A 1 80 ? 4.170 -3.039 2.337 1.00 90.88 80 SER A N 1
ATOM 632 C CA . SER A 1 80 ? 3.413 -2.801 1.091 1.00 90.88 80 SER A CA 1
ATOM 633 C C . SER A 1 80 ? 4.183 -1.981 0.042 1.00 90.88 80 SER A C 1
ATOM 635 O O . SER A 1 80 ? 3.595 -1.336 -0.824 1.00 90.88 80 SER A O 1
ATOM 637 N N . ALA A 1 81 ? 5.512 -2.007 0.117 1.00 86.25 81 ALA A N 1
ATOM 638 C CA . ALA A 1 81 ? 6.430 -1.318 -0.780 1.00 86.25 81 ALA A CA 1
ATOM 639 C C . ALA A 1 81 ? 7.673 -2.193 -1.029 1.00 86.25 81 ALA A C 1
ATOM 641 O O . ALA A 1 81 ? 7.953 -3.079 -0.216 1.00 86.25 81 ALA A O 1
ATOM 642 N N . PRO A 1 82 ? 8.437 -1.955 -2.113 1.00 82.31 82 PRO A N 1
ATOM 643 C CA . PRO A 1 82 ? 9.701 -2.646 -2.331 1.00 82.31 82 PRO A CA 1
ATOM 644 C C . PRO A 1 82 ? 10.644 -2.451 -1.139 1.00 82.31 82 PRO A C 1
ATOM 646 O O . PRO A 1 82 ? 10.904 -1.319 -0.727 1.00 82.31 82 PRO A O 1
ATOM 649 N N . ALA A 1 83 ? 11.153 -3.557 -0.605 1.00 76.81 83 ALA A N 1
ATOM 650 C CA . ALA A 1 83 ? 12.076 -3.585 0.520 1.00 76.81 83 ALA A CA 1
ATOM 651 C C . ALA A 1 83 ? 13.308 -4.386 0.103 1.00 76.81 83 ALA A C 1
ATOM 653 O O . ALA A 1 83 ? 13.200 -5.552 -0.271 1.00 76.81 83 ALA A O 1
ATOM 654 N N . ASP A 1 84 ? 14.484 -3.761 0.129 1.00 72.12 84 ASP A N 1
ATOM 655 C CA . ASP A 1 84 ? 15.680 -4.405 -0.413 1.00 72.12 84 ASP A CA 1
ATOM 656 C C . ASP A 1 84 ? 16.155 -5.597 0.420 1.00 72.12 84 ASP A C 1
ATOM 658 O O . ASP A 1 84 ? 16.651 -6.570 -0.152 1.00 72.12 84 ASP A O 1
ATOM 662 N N . GLU A 1 85 ? 15.968 -5.515 1.736 1.00 72.19 85 GLU A N 1
ATOM 663 C CA . GLU A 1 85 ? 16.456 -6.477 2.729 1.00 72.19 85 GLU A CA 1
ATOM 664 C C . GLU A 1 85 ? 15.415 -7.533 3.125 1.00 72.19 85 GLU A C 1
ATOM 666 O O . GLU A 1 85 ? 15.769 -8.546 3.724 1.00 72.19 85 GLU A O 1
ATOM 671 N N . ALA A 1 86 ? 14.134 -7.303 2.821 1.00 73.44 86 ALA A N 1
ATOM 672 C CA . ALA A 1 86 ? 13.062 -8.238 3.140 1.00 73.44 86 ALA A CA 1
ATOM 673 C C . ALA A 1 86 ? 12.731 -9.116 1.920 1.00 73.44 86 ALA A C 1
ATOM 675 O O . ALA A 1 86 ? 12.744 -8.618 0.791 1.00 73.44 86 ALA A O 1
ATOM 676 N N . PRO A 1 87 ? 12.384 -10.404 2.114 1.00 78.88 87 PRO A N 1
ATOM 677 C CA . PRO A 1 87 ? 11.858 -11.229 1.034 1.00 78.88 87 PRO A CA 1
ATOM 678 C C . PRO A 1 87 ? 10.620 -10.574 0.410 1.00 78.88 87 PRO A C 1
ATOM 680 O O . PRO A 1 87 ? 9.674 -10.219 1.117 1.00 78.88 87 PRO A O 1
ATOM 683 N N . MET A 1 88 ? 10.638 -10.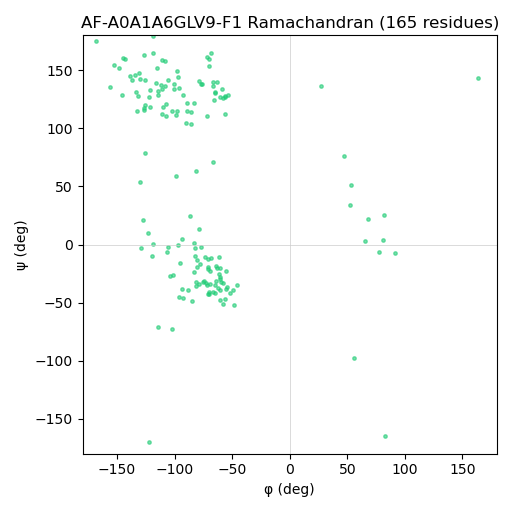411 -0.910 1.00 83.44 88 MET A N 1
ATOM 684 C CA . MET A 1 88 ? 9.517 -9.874 -1.676 1.00 83.44 88 MET A CA 1
ATOM 685 C C . MET A 1 88 ? 8.770 -11.019 -2.333 1.00 83.44 88 MET A C 1
ATOM 687 O O . MET A 1 88 ? 9.406 -11.923 -2.858 1.00 83.44 88 MET A O 1
ATOM 691 N N . PHE A 1 89 ? 7.439 -10.944 -2.309 1.00 83.81 89 PHE A N 1
ATOM 692 C CA . PHE A 1 89 ? 6.578 -11.926 -2.949 1.00 83.81 89 PHE A CA 1
ATOM 693 C C . PHE A 1 89 ? 5.524 -11.244 -3.821 1.00 83.81 89 PHE A C 1
ATOM 695 O O . PHE A 1 89 ? 4.946 -10.219 -3.457 1.00 83.81 89 PHE A O 1
ATOM 702 N N . VAL A 1 90 ? 5.240 -11.860 -4.955 1.00 85.31 90 VAL A N 1
ATOM 703 C CA . VAL A 1 90 ? 4.234 -11.519 -5.943 1.00 85.31 90 VAL A CA 1
ATOM 704 C C . VAL A 1 90 ? 3.299 -12.722 -6.077 1.00 85.31 90 VAL A C 1
ATOM 706 O O . VAL A 1 90 ? 3.689 -13.832 -6.456 1.00 85.31 90 VAL A O 1
ATOM 709 N N . MET A 1 91 ? 2.027 -12.496 -5.748 1.00 85.38 91 MET A N 1
ATOM 710 C CA . MET A 1 91 ? 0.975 -13.505 -5.873 1.00 85.38 91 MET A CA 1
ATOM 711 C C . MET A 1 91 ? 0.856 -13.986 -7.321 1.00 85.38 91 MET A C 1
ATOM 713 O O . MET A 1 91 ? 0.859 -13.183 -8.249 1.00 85.38 91 MET A O 1
ATOM 717 N N . GLY A 1 92 ? 0.766 -15.301 -7.510 1.00 79.31 92 GLY A N 1
ATOM 718 C CA . GLY A 1 92 ? 0.765 -15.942 -8.830 1.00 79.31 92 GLY A CA 1
ATOM 719 C C . GLY A 1 92 ? 2.138 -16.060 -9.503 1.00 79.31 92 GLY A C 1
ATOM 720 O O . GLY A 1 92 ? 2.226 -16.701 -10.543 1.00 79.31 92 GLY A O 1
ATOM 721 N N . VAL A 1 93 ? 3.196 -15.479 -8.924 1.00 79.94 93 VAL A N 1
ATOM 722 C CA . VAL A 1 93 ? 4.564 -15.566 -9.454 1.00 79.94 93 VAL A CA 1
ATOM 723 C C . VAL A 1 93 ? 5.441 -16.344 -8.498 1.00 79.94 93 VAL A C 1
ATOM 725 O O . VAL A 1 93 ? 5.784 -17.475 -8.816 1.00 79.94 93 VAL A O 1
ATOM 728 N N . ASP A 1 94 ? 5.765 -15.766 -7.334 1.00 80.94 94 ASP A N 1
ATOM 729 C CA . ASP A 1 94 ? 6.662 -16.369 -6.352 1.00 80.94 94 ASP A CA 1
ATOM 730 C C . ASP A 1 94 ? 6.073 -16.659 -4.974 1.00 80.94 94 ASP A C 1
ATOM 732 O O . ASP A 1 94 ? 6.752 -17.209 -4.114 1.00 80.94 94 ASP A O 1
ATOM 736 N N . HIS A 1 95 ? 4.799 -16.349 -4.762 1.00 80.19 95 HIS A N 1
ATOM 737 C CA . HIS A 1 95 ? 4.144 -16.589 -3.477 1.00 80.19 95 HIS A CA 1
ATOM 738 C C . HIS A 1 95 ? 4.210 -18.039 -2.968 1.00 80.19 95 HIS A C 1
ATOM 740 O O . HIS A 1 95 ? 4.106 -18.241 -1.765 1.00 80.19 95 HIS A O 1
ATOM 746 N N . GLU A 1 96 ? 4.408 -19.036 -3.836 1.00 77.88 96 GLU A N 1
ATOM 747 C CA . GLU A 1 96 ? 4.617 -20.429 -3.419 1.00 77.88 96 GLU A CA 1
ATOM 748 C C . GLU A 1 96 ? 6.028 -20.643 -2.845 1.00 77.88 96 GLU A C 1
ATOM 750 O O . GLU A 1 96 ? 6.169 -21.373 -1.875 1.00 77.88 96 GLU A O 1
ATOM 755 N N . LYS A 1 97 ? 7.066 -19.914 -3.309 1.00 74.19 97 LYS A N 1
ATOM 756 C CA . LYS A 1 97 ? 8.434 -19.923 -2.724 1.00 74.19 97 LYS A CA 1
ATOM 757 C C . LYS A 1 97 ? 8.471 -19.448 -1.281 1.00 74.19 97 LYS A C 1
ATOM 759 O O . LYS A 1 97 ? 9.492 -19.625 -0.613 1.00 74.19 97 LYS A O 1
ATOM 764 N N . TYR A 1 98 ? 7.379 -18.884 -0.784 1.00 70.31 98 TYR A N 1
ATOM 765 C CA . TYR A 1 98 ? 7.094 -18.911 0.635 1.00 70.31 98 TYR A CA 1
ATOM 766 C C . TYR A 1 98 ? 6.826 -20.378 1.052 1.00 70.31 98 TYR A C 1
ATOM 768 O O . TYR A 1 98 ? 5.701 -20.783 1.327 1.00 70.31 98 TYR A O 1
ATOM 776 N N . ASP A 1 99 ? 7.915 -21.156 1.054 1.00 61.69 99 ASP A N 1
ATOM 777 C CA . ASP A 1 99 ? 8.056 -22.590 1.342 1.00 61.69 99 ASP A CA 1
ATOM 778 C C . ASP A 1 99 ? 7.745 -23.654 0.234 1.00 61.69 99 ASP A C 1
ATOM 780 O O . ASP A 1 99 ? 7.443 -24.792 0.587 1.00 61.69 99 ASP A O 1
ATOM 784 N N . ASN A 1 100 ? 7.841 -23.351 -1.086 1.00 39.66 100 ASN A N 1
ATOM 785 C CA . ASN A 1 100 ? 8.387 -24.161 -2.227 1.00 39.66 100 ASN A CA 1
ATOM 786 C C . ASN A 1 100 ? 8.003 -23.690 -3.674 1.00 39.66 100 ASN A C 1
ATOM 788 O O . ASN A 1 100 ? 6.880 -23.293 -3.923 1.00 39.66 100 ASN A O 1
ATOM 792 N N . SER A 1 101 ? 8.961 -23.825 -4.622 1.00 43.31 101 SER A N 1
ATOM 793 C CA . SER A 1 101 ? 8.987 -23.801 -6.128 1.00 43.31 101 SER A CA 1
ATOM 794 C C . SER A 1 101 ? 7.958 -23.032 -6.995 1.00 43.31 101 SER A C 1
ATOM 796 O O . SER A 1 101 ? 6.764 -23.197 -6.825 1.00 43.31 101 SER A O 1
ATOM 798 N N . LEU A 1 102 ? 8.423 -22.329 -8.051 1.00 47.22 102 LEU A N 1
ATOM 799 C CA . LEU A 1 102 ? 7.591 -21.507 -8.970 1.00 47.22 102 LEU A CA 1
ATOM 800 C C . LEU A 1 102 ? 7.607 -21.937 -10.431 1.00 47.22 102 LEU A C 1
ATOM 802 O O . LEU A 1 102 ? 8.563 -22.574 -10.872 1.00 47.22 102 LEU A O 1
ATOM 806 N N . LYS A 1 103 ? 6.634 -21.410 -11.191 1.00 38.84 103 LYS A N 1
ATOM 807 C CA . LYS A 1 103 ? 6.616 -21.347 -12.663 1.00 38.84 103 LYS A CA 1
ATOM 808 C C . LYS A 1 103 ? 6.091 -20.002 -13.177 1.00 38.84 103 LYS A C 1
ATOM 810 O O . LYS A 1 103 ? 5.173 -19.441 -12.584 1.00 38.84 103 LYS A O 1
ATOM 815 N N . ILE A 1 104 ? 6.638 -19.507 -14.292 1.00 51.44 104 ILE A N 1
ATOM 816 C CA . ILE A 1 104 ? 6.238 -18.244 -14.940 1.00 51.44 104 ILE A CA 1
ATOM 817 C C . ILE A 1 104 ? 6.052 -18.472 -16.432 1.00 51.44 104 ILE A C 1
ATOM 819 O O . ILE A 1 104 ? 6.995 -18.692 -17.185 1.00 51.44 104 ILE A O 1
ATOM 823 N N . VAL A 1 105 ? 4.808 -18.307 -16.872 1.00 46.16 105 VAL A N 1
ATOM 824 C CA . VAL A 1 105 ? 4.306 -18.769 -18.173 1.00 46.16 105 VAL A CA 1
ATOM 825 C C . VAL A 1 105 ? 5.032 -18.167 -19.387 1.00 46.16 105 VAL A C 1
ATOM 827 O O . VAL A 1 105 ? 5.103 -18.818 -20.423 1.00 46.16 105 VAL A O 1
ATOM 830 N N . ILE A 1 106 ? 5.567 -16.944 -19.311 1.00 54.91 106 ILE A N 1
ATOM 831 C CA . ILE A 1 106 ? 6.193 -16.296 -20.482 1.00 54.91 106 ILE A CA 1
ATOM 832 C C . ILE A 1 106 ? 7.657 -16.716 -20.642 1.00 54.91 106 ILE A C 1
ATOM 834 O O . ILE A 1 106 ? 8.057 -17.114 -21.734 1.00 54.91 106 ILE A O 1
ATOM 838 N N . HIS A 1 107 ? 8.453 -16.662 -19.572 1.00 55.22 107 HIS A N 1
ATOM 839 C CA . HIS A 1 107 ? 9.851 -17.088 -19.649 1.00 55.22 107 HIS A CA 1
ATOM 840 C C . HIS A 1 107 ? 9.955 -18.598 -19.906 1.00 55.22 107 HIS A C 1
ATOM 842 O O . HIS A 1 107 ? 10.726 -19.000 -20.771 1.00 55.22 107 HIS A O 1
ATOM 848 N N . ASP A 1 108 ? 9.109 -19.408 -19.259 1.00 60.81 108 ASP A N 1
ATOM 849 C CA . ASP A 1 108 ? 9.138 -20.871 -19.388 1.00 60.81 108 ASP A CA 1
ATOM 850 C C . ASP A 1 108 ? 8.871 -21.359 -20.825 1.00 60.81 108 ASP A C 1
ATOM 852 O O . ASP A 1 108 ? 9.303 -22.448 -21.195 1.00 60.81 108 ASP A O 1
ATOM 856 N N . ASN A 1 109 ? 8.169 -20.564 -21.642 1.00 62.03 109 ASN A N 1
ATOM 857 C CA . ASN A 1 109 ? 7.818 -20.931 -23.016 1.00 62.03 109 ASN A CA 1
ATOM 858 C C . ASN A 1 109 ? 8.709 -20.279 -24.083 1.00 62.03 109 ASN A C 1
ATOM 860 O O . ASN A 1 109 ? 8.828 -20.828 -25.178 1.00 62.03 109 ASN A O 1
ATOM 864 N N . PHE A 1 110 ? 9.302 -19.113 -23.801 1.00 70.12 110 PHE A N 1
ATOM 865 C CA . PHE A 1 110 ? 9.949 -18.289 -24.833 1.00 70.12 110 PHE A CA 1
ATOM 866 C C . PHE A 1 110 ? 11.382 -17.849 -24.511 1.00 70.12 110 PHE A C 1
ATOM 868 O O . PHE A 1 110 ? 11.996 -17.225 -25.370 1.00 70.12 110 PHE A O 1
ATOM 875 N N . CYS A 1 111 ? 11.921 -18.177 -23.329 1.00 74.94 111 CYS A N 1
ATOM 876 C CA . CYS A 1 111 ? 13.302 -17.886 -22.917 1.00 74.94 111 CYS A CA 1
ATOM 877 C C . CYS A 1 111 ? 13.728 -16.432 -23.197 1.00 74.94 111 CYS A C 1
ATOM 879 O O . CYS A 1 111 ? 14.468 -16.149 -24.1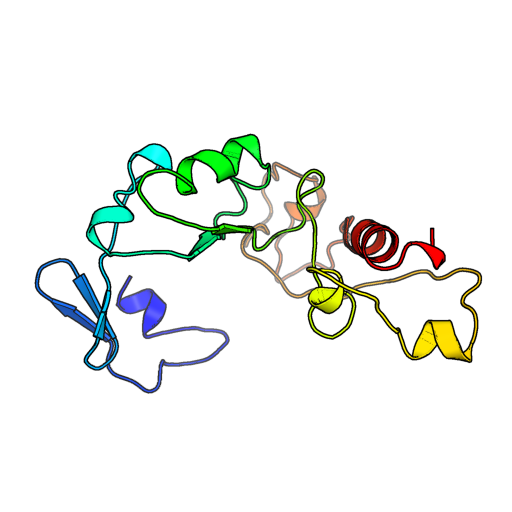39 1.00 74.94 111 CYS A O 1
ATOM 881 N N . ILE A 1 112 ? 13.252 -15.497 -22.370 1.00 77.31 112 ILE A N 1
ATOM 882 C CA . ILE A 1 112 ? 13.595 -14.068 -22.486 1.00 77.31 112 ILE A CA 1
ATOM 883 C C . ILE A 1 112 ? 15.119 -13.887 -22.387 1.00 77.31 112 ILE A C 1
ATOM 885 O O . ILE A 1 112 ? 15.717 -14.334 -21.411 1.00 77.31 112 ILE A O 1
ATOM 889 N N . VAL A 1 113 ? 15.713 -13.217 -23.381 1.00 79.81 113 VAL A N 1
ATOM 890 C CA . VAL A 1 113 ? 17.151 -12.886 -23.424 1.00 79.81 113 VAL A CA 1
ATOM 891 C C . VAL A 1 113 ? 17.420 -11.505 -22.822 1.00 79.81 113 VAL A C 1
ATOM 893 O O . VAL A 1 113 ? 18.325 -11.347 -22.016 1.00 79.81 113 VAL A O 1
ATOM 896 N N . GLU A 1 114 ? 16.614 -10.510 -23.192 1.00 83.81 114 GLU A N 1
ATOM 897 C CA . GLU A 1 114 ? 16.669 -9.146 -22.663 1.00 83.81 114 GLU A CA 1
ATOM 898 C C . GLU A 1 114 ? 15.282 -8.492 -22.758 1.00 83.81 114 GLU A C 1
ATOM 900 O O . GLU A 1 114 ? 14.457 -8.875 -23.594 1.00 83.81 114 GLU A O 1
ATOM 905 N N . GLY A 1 115 ? 15.000 -7.515 -21.894 1.00 81.12 115 GLY A N 1
ATOM 906 C CA . GLY A 1 115 ? 13.718 -6.815 -21.885 1.00 81.12 115 GLY A CA 1
ATOM 907 C C . GLY A 1 115 ? 13.813 -5.427 -21.264 1.00 81.12 115 GLY A C 1
ATOM 908 O O . GLY A 1 115 ? 14.413 -5.244 -20.208 1.00 81.12 115 GLY A O 1
ATOM 909 N N . LEU A 1 116 ? 13.187 -4.443 -21.911 1.00 85.44 116 LEU A N 1
ATOM 910 C CA . LEU A 1 116 ? 13.016 -3.095 -21.373 1.00 85.44 116 LEU A CA 1
ATOM 911 C C . LEU A 1 116 ? 11.550 -2.884 -20.991 1.00 85.44 116 LEU A C 1
ATOM 913 O O . LEU A 1 116 ? 10.647 -3.220 -21.755 1.00 85.44 116 LEU A O 1
ATOM 917 N N . MET A 1 117 ? 11.315 -2.287 -19.824 1.00 85.12 117 MET A N 1
ATOM 918 C CA . MET A 1 117 ? 9.974 -1.967 -19.342 1.00 85.12 117 MET A CA 1
ATOM 919 C C . MET A 1 117 ? 9.785 -0.455 -19.244 1.00 85.12 117 MET A C 1
ATOM 921 O O . MET A 1 117 ? 10.588 0.246 -18.630 1.00 85.12 117 MET A O 1
ATOM 925 N N . ILE A 1 118 ? 8.669 0.030 -19.786 1.00 87.19 118 ILE A N 1
ATOM 926 C CA . ILE A 1 118 ? 8.153 1.377 -19.539 1.00 87.19 118 ILE A CA 1
ATOM 927 C C . ILE A 1 118 ? 6.830 1.225 -18.797 1.00 87.19 118 ILE A C 1
ATOM 929 O O . ILE A 1 118 ? 5.951 0.488 -19.238 1.00 87.19 118 ILE A O 1
ATOM 933 N N . ILE A 1 119 ? 6.684 1.934 -17.677 1.00 89.44 119 ILE A N 1
ATOM 934 C CA . ILE A 1 119 ? 5.430 1.990 -16.923 1.00 89.44 119 ILE A CA 1
ATOM 935 C C . ILE A 1 119 ? 4.846 3.390 -17.080 1.00 89.44 119 ILE A C 1
ATOM 937 O O . ILE A 1 119 ? 5.441 4.369 -16.635 1.00 89.44 119 ILE A O 1
ATOM 941 N N . VAL A 1 120 ? 3.653 3.477 -17.667 1.00 93.31 120 VAL A N 1
ATOM 942 C CA . VAL A 1 120 ? 2.825 4.683 -17.581 1.00 93.31 120 VAL A CA 1
ATOM 943 C C . VAL A 1 120 ? 2.021 4.581 -16.287 1.00 93.31 120 VAL A C 1
ATOM 945 O O . VAL A 1 120 ? 1.095 3.779 -16.190 1.00 93.31 120 VAL A O 1
ATOM 948 N N . HIS A 1 121 ? 2.431 5.335 -15.267 1.00 94.44 121 HIS A N 1
ATOM 949 C CA . HIS A 1 121 ? 1.886 5.243 -13.912 1.00 94.44 121 HIS A CA 1
ATOM 950 C C . HIS A 1 121 ? 0.976 6.436 -13.591 1.00 94.44 121 HIS A C 1
ATOM 952 O O . HIS A 1 121 ? 1.282 7.572 -13.949 1.00 94.44 121 HIS A O 1
ATOM 958 N N . ALA A 1 122 ? -0.128 6.191 -12.881 1.00 95.19 122 ALA A N 1
ATOM 959 C CA . ALA A 1 122 ? -1.017 7.249 -12.400 1.00 95.19 122 ALA A CA 1
ATOM 960 C C . ALA A 1 122 ? -0.355 8.116 -11.309 1.00 95.19 122 ALA A C 1
ATOM 962 O O . ALA A 1 122 ? 0.650 7.738 -10.702 1.00 95.19 122 ALA A O 1
ATOM 963 N N . ILE A 1 123 ? -0.935 9.282 -11.031 1.00 93.19 123 ILE A N 1
ATOM 964 C CA . ILE A 1 123 ? -0.466 10.175 -9.963 1.00 93.19 123 ILE A CA 1
ATOM 965 C C . ILE A 1 123 ? -0.603 9.469 -8.604 1.00 93.19 123 ILE A C 1
ATOM 967 O O . ILE A 1 123 ? -1.593 8.787 -8.349 1.00 93.19 123 ILE A O 1
ATOM 971 N N . THR A 1 124 ? 0.386 9.645 -7.724 1.00 92.25 124 THR A N 1
ATOM 972 C CA . THR A 1 124 ? 0.372 9.135 -6.343 1.00 92.25 124 THR A CA 1
ATOM 973 C C . THR A 1 124 ? 0.445 10.287 -5.339 1.00 92.25 124 THR A C 1
ATOM 975 O O . THR A 1 124 ? 0.516 11.457 -5.711 1.00 92.25 124 THR A O 1
ATOM 978 N N . THR A 1 125 ? 0.429 9.975 -4.045 1.00 90.31 125 THR A N 1
ATOM 979 C CA . THR A 1 125 ? 0.442 10.975 -2.965 1.00 90.31 125 THR A CA 1
ATOM 980 C C . THR A 1 125 ? 1.776 11.712 -2.802 1.00 90.31 125 THR A C 1
ATOM 982 O O . THR A 1 125 ? 1.829 12.712 -2.088 1.00 90.31 125 THR A O 1
ATOM 985 N N . ILE A 1 126 ? 2.854 11.235 -3.434 1.00 87.50 126 ILE A N 1
ATOM 986 C CA . ILE A 1 126 ? 4.195 11.826 -3.312 1.00 87.50 126 ILE A CA 1
ATOM 987 C C . ILE A 1 126 ? 4.360 13.044 -4.238 1.00 87.50 126 ILE A C 1
ATOM 989 O O . ILE A 1 126 ? 5.078 13.986 -3.883 1.00 87.50 126 ILE A O 1
ATOM 993 N N . GLN A 1 127 ? 3.695 13.046 -5.400 1.00 93.38 127 GLN A N 1
ATOM 994 C CA . GLN A 1 127 ? 3.770 14.153 -6.355 1.00 93.38 127 GLN A CA 1
ATOM 995 C C . GLN A 1 127 ? 3.026 15.403 -5.857 1.00 93.38 127 GLN A C 1
ATOM 997 O O . GLN A 1 127 ? 2.187 15.353 -4.954 1.00 93.38 127 GLN A O 1
ATOM 1002 N N . LYS A 1 128 ? 3.355 16.558 -6.445 1.00 93.06 128 LYS A N 1
ATOM 1003 C CA . LYS A 1 128 ? 2.836 17.863 -6.023 1.00 93.06 128 LYS A CA 1
ATOM 1004 C C . LYS A 1 128 ? 1.654 18.315 -6.874 1.00 93.06 128 LYS A C 1
ATOM 1006 O O . LYS A 1 128 ? 1.575 18.020 -8.060 1.00 93.06 128 LYS A O 1
ATOM 1011 N N . ILE A 1 129 ? 0.736 19.070 -6.272 1.00 94.44 129 ILE A N 1
ATOM 1012 C CA . ILE A 1 129 ? -0.377 19.693 -7.010 1.00 94.44 129 ILE A CA 1
ATOM 1013 C C . ILE A 1 129 ? 0.150 20.818 -7.914 1.00 94.44 129 ILE A C 1
ATOM 1015 O O . ILE A 1 129 ? -0.273 20.937 -9.057 1.00 94.44 129 ILE A O 1
ATOM 1019 N N . MET A 1 130 ? 1.098 21.602 -7.398 1.00 94.81 130 MET A N 1
ATOM 1020 C CA . MET A 1 130 ? 1.777 22.706 -8.079 1.00 94.81 130 MET A CA 1
ATOM 1021 C C . MET A 1 130 ? 3.288 22.504 -7.990 1.00 94.81 130 MET A C 1
ATOM 1023 O O . MET A 1 130 ? 3.747 21.773 -7.113 1.00 94.81 130 MET A O 1
ATOM 1027 N N . ASP A 1 131 ? 4.042 23.199 -8.837 1.00 96.00 131 ASP A N 1
ATOM 1028 C CA . ASP A 1 131 ? 5.503 23.159 -8.814 1.00 96.00 131 ASP A CA 1
ATOM 1029 C C . ASP A 1 131 ? 6.067 23.495 -7.422 1.00 96.00 131 ASP A C 1
ATOM 1031 O O . ASP A 1 131 ? 5.722 24.510 -6.810 1.00 96.00 131 ASP A O 1
ATOM 1035 N N . GLY A 1 132 ? 6.943 22.631 -6.910 1.00 95.56 132 GLY A N 1
ATOM 1036 C CA . GLY A 1 132 ? 7.539 22.774 -5.588 1.00 95.56 132 GLY A CA 1
ATOM 1037 C C . GLY A 1 132 ? 8.712 21.824 -5.340 1.00 95.56 132 GLY A C 1
ATOM 1038 O O . GLY A 1 132 ? 9.028 20.976 -6.172 1.00 95.56 132 GLY A O 1
ATOM 1039 N N . PRO A 1 133 ? 9.390 21.945 -4.188 1.00 94.44 133 PRO A N 1
ATOM 1040 C CA . PRO A 1 133 ? 10.541 21.109 -3.879 1.00 94.44 133 PRO A CA 1
ATOM 1041 C C . PRO A 1 133 ? 10.139 19.640 -3.687 1.00 94.44 133 PRO A C 1
ATOM 1043 O O . PRO A 1 133 ? 9.136 19.319 -3.039 1.00 94.44 133 PRO A O 1
ATOM 1046 N N . SER A 1 134 ? 10.973 18.741 -4.207 1.00 91.56 134 SER A N 1
ATOM 1047 C CA . SER A 1 134 ? 10.864 17.295 -4.017 1.00 91.56 134 SER A CA 1
ATOM 1048 C C . SER A 1 134 ? 12.072 16.762 -3.256 1.00 91.56 134 SER A C 1
ATOM 1050 O O . SER A 1 134 ? 13.207 17.154 -3.515 1.00 91.56 134 SER A O 1
ATOM 1052 N N . ALA A 1 135 ? 11.816 15.843 -2.324 1.00 85.38 135 ALA A N 1
ATOM 1053 C CA . ALA A 1 135 ? 12.849 15.179 -1.535 1.00 85.38 135 ALA A CA 1
ATOM 1054 C C . ALA A 1 135 ? 13.532 14.018 -2.282 1.00 85.38 135 ALA A C 1
ATOM 1056 O O . ALA A 1 135 ? 14.554 13.523 -1.816 1.00 85.38 135 ALA A O 1
ATOM 1057 N N . LYS A 1 136 ? 12.958 13.558 -3.404 1.00 82.62 136 LYS A N 1
ATOM 1058 C CA . LYS A 1 136 ? 13.459 12.405 -4.164 1.00 82.62 136 LYS A CA 1
ATOM 1059 C C . LYS A 1 136 ? 14.224 12.856 -5.407 1.00 82.62 136 LYS A C 1
ATOM 1061 O O . LYS A 1 136 ? 15.445 12.756 -5.445 1.00 82.62 136 LYS A O 1
ATOM 1066 N N . LEU A 1 137 ? 13.510 13.357 -6.414 1.00 85.94 137 LEU A N 1
ATOM 1067 C CA . LEU A 1 137 ? 14.078 13.922 -7.638 1.00 85.94 137 LEU A CA 1
ATOM 1068 C C . LEU A 1 137 ? 13.390 15.241 -7.978 1.00 85.94 137 LEU A C 1
ATOM 1070 O O . LEU A 1 137 ? 12.188 15.386 -7.779 1.00 85.94 137 LEU A O 1
ATOM 1074 N N . TRP A 1 138 ? 14.148 16.177 -8.548 1.00 89.69 138 TRP A N 1
ATOM 1075 C CA . TRP A 1 138 ? 13.652 17.485 -8.985 1.00 89.69 138 TRP A CA 1
ATOM 1076 C C . TRP A 1 138 ? 12.410 17.408 -9.890 1.00 89.69 138 TRP A C 1
ATOM 1078 O O . TRP A 1 138 ? 11.458 18.146 -9.657 1.00 89.69 138 TRP A O 1
ATOM 1088 N N . CYS A 1 139 ? 12.370 16.464 -10.842 1.00 89.62 139 CYS A N 1
ATOM 1089 C CA . CYS A 1 139 ? 11.229 16.263 -11.740 1.00 89.62 139 CYS A CA 1
ATOM 1090 C C . CYS A 1 139 ? 9.923 15.932 -10.999 1.00 89.62 139 CYS A C 1
ATOM 1092 O O . CYS A 1 139 ? 8.858 16.359 -11.435 1.00 89.62 139 CYS A O 1
ATOM 1094 N N . ASP A 1 140 ? 9.986 15.233 -9.860 1.00 89.75 140 ASP A N 1
ATOM 1095 C CA . ASP A 1 140 ? 8.797 14.892 -9.057 1.00 89.75 140 ASP A CA 1
ATOM 1096 C C . ASP A 1 140 ? 8.160 16.132 -8.396 1.00 89.75 140 ASP A C 1
ATOM 1098 O O . ASP A 1 140 ? 7.073 16.055 -7.821 1.00 89.75 140 ASP A O 1
ATOM 1102 N N . GLY A 1 141 ? 8.863 17.267 -8.432 1.00 93.31 141 GLY A N 1
ATOM 1103 C CA . GLY A 1 141 ? 8.403 18.546 -7.918 1.00 93.31 141 GLY A CA 1
ATOM 1104 C C . GLY A 1 141 ? 7.413 19.264 -8.828 1.00 93.31 141 GLY A C 1
ATOM 1105 O O . GLY A 1 141 ? 6.739 20.170 -8.351 1.00 93.31 141 GLY A O 1
ATOM 1106 N N . HIS A 1 142 ? 7.305 18.878 -10.103 1.00 95.00 142 HIS A N 1
ATOM 1107 C CA . HIS A 1 142 ? 6.378 19.509 -11.040 1.00 95.00 142 HIS A CA 1
ATOM 1108 C C . HIS A 1 142 ? 4.910 19.190 -10.721 1.00 95.00 142 HIS A C 1
ATOM 1110 O O . HIS A 1 142 ? 4.588 18.138 -10.163 1.00 95.00 142 HIS A O 1
ATOM 1116 N N . GLY A 1 143 ? 4.005 20.084 -11.126 1.00 95.75 143 GLY A N 1
ATOM 1117 C CA . GLY A 1 143 ? 2.560 19.908 -10.996 1.00 95.75 143 GLY A CA 1
ATOM 1118 C C . GLY A 1 143 ? 2.079 18.616 -11.664 1.00 95.75 143 GLY A C 1
ATOM 1119 O O . GLY A 1 143 ? 2.100 18.485 -12.891 1.00 95.75 143 GLY A O 1
ATOM 1120 N N . ALA A 1 144 ? 1.622 17.661 -10.853 1.00 95.19 144 ALA A N 1
ATOM 1121 C CA . ALA A 1 144 ? 1.382 16.276 -11.254 1.00 95.19 144 ALA A CA 1
ATOM 1122 C C . ALA A 1 144 ? 0.274 16.122 -12.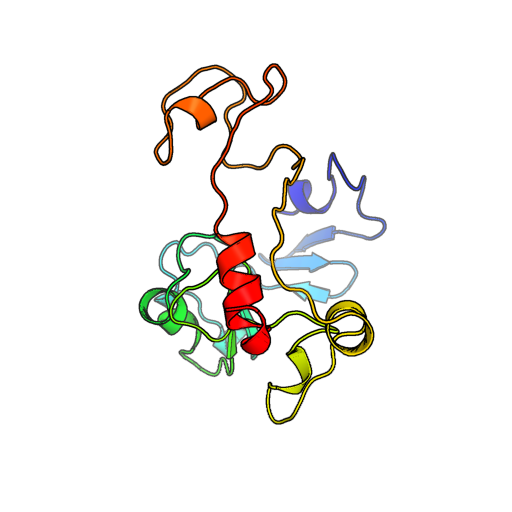301 1.00 95.19 144 ALA A C 1
ATOM 1124 O O . ALA A 1 144 ? 0.354 15.263 -13.171 1.00 95.19 144 ALA A O 1
ATOM 1125 N N . ALA A 1 145 ? -0.764 16.956 -12.223 1.00 95.56 145 ALA A N 1
ATOM 1126 C CA . ALA A 1 145 ? -1.906 16.899 -13.134 1.00 95.56 145 ALA A CA 1
ATOM 1127 C C . ALA A 1 145 ? -1.657 17.611 -14.478 1.00 95.56 145 ALA A C 1
ATOM 1129 O O . ALA A 1 145 ? -2.537 17.616 -15.334 1.00 95.56 145 ALA A O 1
ATOM 1130 N N . GLN A 1 146 ? -0.492 18.242 -14.650 1.00 96.50 146 GLN A N 1
ATOM 1131 C CA . GLN A 1 146 ? -0.182 19.106 -15.795 1.00 96.50 146 GLN A CA 1
ATOM 1132 C C . GLN A 1 146 ? 1.020 18.619 -16.614 1.00 96.50 146 GLN A C 1
ATOM 1134 O O . GLN A 1 146 ? 1.261 19.142 -17.698 1.00 96.50 146 GLN A O 1
ATOM 1139 N N . ASN A 1 147 ? 1.767 17.627 -16.120 1.00 96.69 147 ASN A N 1
ATOM 1140 C CA . ASN A 1 147 ? 3.043 17.212 -16.696 1.00 96.69 147 ASN A CA 1
ATOM 1141 C C . ASN A 1 147 ? 3.118 15.694 -16.896 1.00 96.69 147 ASN A C 1
ATOM 1143 O O . ASN A 1 147 ? 2.619 14.919 -16.083 1.00 96.69 147 ASN A O 1
ATOM 1147 N N . ILE A 1 148 ? 3.831 15.269 -17.943 1.00 96.69 148 ILE A N 1
ATOM 1148 C CA . ILE A 1 148 ? 4.366 13.90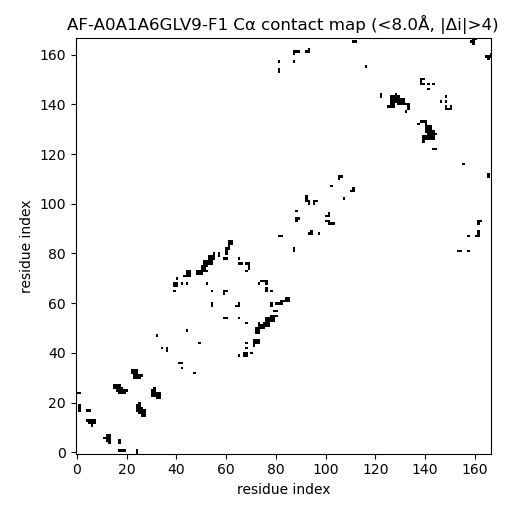6 -18.038 1.00 96.69 148 ILE A CA 1
ATOM 1149 C C . ILE A 1 148 ? 5.714 13.921 -17.317 1.00 96.69 148 ILE A C 1
ATOM 1151 O O . ILE A 1 148 ? 6.636 14.602 -17.761 1.00 96.69 148 ILE A O 1
ATOM 1155 N N . ILE A 1 149 ? 5.821 13.199 -16.201 1.00 94.94 149 ILE A N 1
ATOM 1156 C CA . ILE A 1 149 ? 6.995 13.239 -15.318 1.00 94.94 149 ILE A CA 1
ATOM 1157 C C . ILE A 1 149 ? 7.794 11.937 -15.473 1.00 94.94 149 ILE A C 1
ATOM 1159 O O . ILE A 1 149 ? 7.320 10.883 -15.041 1.00 94.94 149 ILE A O 1
ATOM 1163 N N . PRO A 1 150 ? 9.002 11.971 -16.067 1.00 93.69 150 PRO A N 1
ATOM 1164 C CA . PRO A 1 150 ? 9.899 10.824 -16.065 1.00 93.69 150 PRO A CA 1
ATOM 1165 C C . PRO A 1 150 ? 10.348 10.501 -14.638 1.00 93.69 150 PRO A C 1
ATOM 1167 O O . PRO A 1 150 ? 10.817 11.380 -13.916 1.00 93.69 150 PRO A O 1
ATOM 1170 N N . ALA A 1 151 ? 10.253 9.231 -14.249 1.00 90.38 151 ALA A N 1
ATOM 1171 C CA . ALA A 1 151 ? 10.673 8.764 -12.935 1.00 90.38 151 ALA A CA 1
ATOM 1172 C C . ALA A 1 151 ? 11.428 7.439 -13.046 1.00 90.38 151 ALA A C 1
ATOM 1174 O O . ALA A 1 151 ? 11.066 6.559 -13.828 1.00 90.38 151 ALA A O 1
ATOM 1175 N N . SER A 1 152 ? 12.470 7.279 -12.230 1.00 86.50 152 SER A N 1
ATOM 1176 C CA . SER A 1 152 ? 13.132 5.988 -12.065 1.00 86.50 152 SER A CA 1
ATOM 1177 C C . SER A 1 152 ? 12.323 5.090 -11.128 1.00 86.50 152 SER A C 1
ATOM 1179 O O . SER A 1 152 ? 11.778 5.533 -10.108 1.00 86.50 152 SER A O 1
ATOM 1181 N N . THR A 1 153 ? 12.260 3.802 -11.468 1.00 83.44 153 THR A N 1
ATOM 1182 C CA . THR A 1 153 ? 11.594 2.779 -10.660 1.00 83.44 153 THR A CA 1
ATOM 1183 C C . THR A 1 153 ? 12.538 1.621 -10.358 1.00 83.44 153 THR A C 1
ATOM 1185 O O . THR A 1 153 ? 13.331 1.211 -11.201 1.00 83.44 153 THR A O 1
ATOM 1188 N N . GLY A 1 154 ? 12.439 1.090 -9.138 1.00 76.38 154 GLY A N 1
ATOM 1189 C CA . GLY A 1 154 ? 13.100 -0.150 -8.736 1.00 76.38 154 GLY A CA 1
ATOM 1190 C C . GLY A 1 154 ? 12.320 -1.409 -9.120 1.00 76.38 154 GLY A C 1
ATOM 1191 O O . GLY A 1 154 ? 12.773 -2.500 -8.800 1.00 76.38 154 GLY A O 1
ATOM 1192 N N . SER A 1 155 ? 11.160 -1.291 -9.780 1.00 78.00 155 SER A N 1
ATOM 1193 C CA . SER A 1 155 ? 10.294 -2.436 -10.101 1.00 78.00 155 SER A CA 1
ATOM 1194 C C . SER A 1 155 ? 10.993 -3.517 -10.927 1.00 78.00 155 SER A C 1
ATOM 1196 O O . SER A 1 155 ? 10.714 -4.689 -10.714 1.00 78.00 155 SER A O 1
ATOM 1198 N N . THR A 1 156 ? 11.923 -3.163 -11.819 1.00 75.00 156 THR A N 1
ATOM 1199 C CA . THR A 1 156 ? 12.716 -4.154 -12.569 1.00 75.00 156 THR A CA 1
ATOM 1200 C C . THR A 1 156 ? 13.613 -4.981 -11.651 1.00 75.00 156 THR A C 1
ATOM 1202 O O . THR A 1 156 ? 13.604 -6.198 -11.745 1.00 75.00 156 THR A O 1
ATOM 1205 N N . LYS A 1 157 ? 14.261 -4.359 -10.657 1.00 72.06 157 LYS A N 1
ATOM 1206 C CA . LYS A 1 157 ? 15.067 -5.081 -9.654 1.00 72.06 157 LYS A CA 1
ATOM 1207 C C . LYS A 1 157 ? 14.244 -6.087 -8.847 1.00 72.06 157 LYS A C 1
ATOM 1209 O O . LYS A 1 157 ? 14.781 -7.060 -8.326 1.00 72.06 157 LYS A O 1
ATOM 1214 N N . VAL A 1 158 ? 12.943 -5.830 -8.686 1.00 75.25 158 VAL A N 1
ATOM 1215 C CA . VAL A 1 158 ? 12.024 -6.777 -8.043 1.00 75.25 158 VAL A CA 1
ATOM 1216 C C . VAL A 1 158 ? 11.808 -7.984 -8.949 1.00 75.25 158 VAL A C 1
ATOM 1218 O O . VAL A 1 158 ? 11.872 -9.103 -8.459 1.00 75.25 158 VAL A O 1
ATOM 1221 N N . VAL A 1 159 ? 11.631 -7.782 -10.258 1.00 79.06 159 VAL A N 1
ATOM 1222 C CA . VAL A 1 159 ? 11.530 -8.880 -11.234 1.00 79.06 159 VAL A CA 1
ATOM 1223 C C . VAL A 1 159 ? 12.760 -9.787 -11.151 1.00 79.06 159 VAL A C 1
ATOM 1225 O O . VAL A 1 159 ? 12.591 -10.993 -10.997 1.00 79.06 159 VAL A O 1
ATOM 1228 N N . ASP A 1 160 ? 13.965 -9.217 -11.119 1.00 77.81 160 ASP A N 1
ATOM 1229 C CA . ASP A 1 160 ? 15.219 -9.983 -11.034 1.00 77.81 160 ASP A CA 1
ATOM 1230 C C . ASP A 1 160 ? 15.314 -10.806 -9.734 1.00 77.81 160 ASP A C 1
ATOM 1232 O O . ASP A 1 160 ? 15.771 -11.949 -9.727 1.00 77.81 160 ASP A O 1
ATOM 1236 N N . LYS A 1 161 ? 14.830 -10.256 -8.610 1.00 77.50 161 LYS A N 1
ATOM 1237 C CA . LYS A 1 161 ? 14.809 -10.953 -7.308 1.00 77.50 161 LYS A CA 1
ATOM 1238 C C . LYS A 1 161 ? 13.782 -12.090 -7.263 1.00 77.50 161 LYS A C 1
ATOM 1240 O O . LYS A 1 161 ? 14.056 -13.165 -6.732 1.00 77.50 161 LYS A O 1
ATOM 1245 N N . VAL A 1 162 ? 12.593 -11.846 -7.801 1.00 77.38 162 VAL A N 1
ATOM 1246 C CA . VAL A 1 162 ? 11.447 -12.770 -7.795 1.00 77.38 162 VAL A CA 1
ATOM 1247 C C . VAL A 1 162 ? 11.668 -13.905 -8.812 1.00 77.38 162 VAL A C 1
ATOM 1249 O O . VAL A 1 162 ? 11.286 -15.063 -8.584 1.00 77.38 162 VAL A O 1
ATOM 1252 N N . ILE A 1 163 ? 12.365 -13.591 -9.910 1.00 78.19 163 ILE A N 1
ATOM 1253 C CA . ILE A 1 163 ? 12.649 -14.459 -11.056 1.00 78.19 163 ILE A CA 1
ATOM 1254 C C . ILE A 1 163 ? 14.170 -14.510 -11.314 1.00 78.19 163 ILE A C 1
ATOM 1256 O O . ILE A 1 163 ? 14.658 -13.891 -12.256 1.00 78.19 163 ILE A O 1
ATOM 1260 N N . PRO A 1 164 ? 14.942 -15.291 -10.533 1.00 77.88 164 PRO A N 1
ATOM 1261 C CA . PRO A 1 164 ? 16.407 -15.262 -10.608 1.00 77.88 164 PRO A CA 1
ATOM 1262 C C . PRO A 1 164 ? 17.012 -15.637 -11.967 1.00 77.88 164 PRO A C 1
ATOM 1264 O O . PRO A 1 164 ? 18.159 -15.305 -12.224 1.00 77.88 164 PRO A O 1
ATOM 1267 N N . VAL A 1 165 ? 16.268 -16.344 -12.826 1.00 76.75 165 VAL A N 1
ATOM 1268 C CA . VAL A 1 165 ? 16.718 -16.738 -14.176 1.00 76.75 165 VAL A CA 1
ATOM 1269 C C . VAL A 1 165 ? 16.744 -15.567 -15.173 1.00 76.75 165 VAL A C 1
ATOM 1271 O O . VAL A 1 165 ? 17.282 -15.713 -16.263 1.00 76.75 165 VAL A O 1
ATOM 1274 N N . LEU A 1 166 ? 16.168 -14.414 -14.815 1.00 73.62 166 LEU A N 1
ATOM 1275 C CA . LEU A 1 166 ? 16.171 -13.197 -15.638 1.00 73.62 166 LEU A CA 1
ATOM 1276 C C . LEU A 1 166 ? 17.279 -12.198 -15.261 1.00 73.62 166 LEU A C 1
ATOM 1278 O O . LEU A 1 166 ? 17.350 -11.140 -15.880 1.00 73.62 166 LEU A O 1
ATOM 1282 N N . ASN A 1 167 ? 18.094 -12.517 -14.251 1.00 70.75 167 ASN A N 1
ATOM 1283 C CA . ASN A 1 167 ? 19.180 -11.669 -13.752 1.00 70.75 167 ASN A CA 1
ATOM 1284 C C . ASN A 1 167 ? 20.514 -11.967 -14.451 1.00 70.75 167 ASN A C 1
ATOM 1286 O O . ASN A 1 167 ? 20.782 -13.163 -14.710 1.00 70.75 167 ASN A O 1
#

So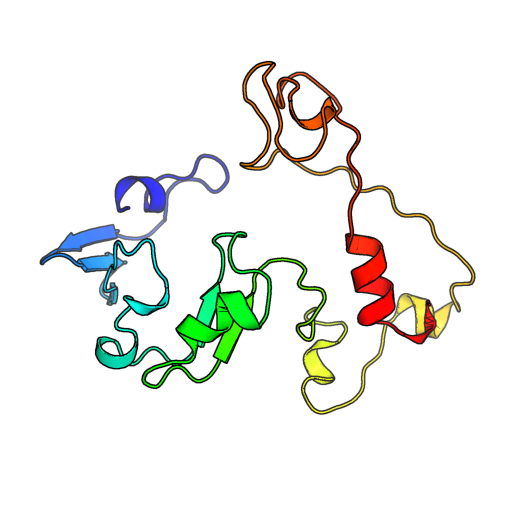lvent-accessible surface area (backbone atoms only — not comparable to full-atom values): 10859 Å² total; per-residue (Å²): 107,57,66,65,65,44,50,36,98,86,82,42,64,51,94,68,51,70,43,79,55,98,83,22,43,30,51,68,89,43,79,38,88,70,83,91,64,89,52,60,70,72,57,66,43,48,85,72,69,41,44,68,44,78,47,74,80,80,74,49,50,43,61,76,63,41,45,46,58,52,48,62,72,23,75,45,75,46,63,78,56,92,30,92,84,46,94,75,72,43,84,89,49,32,47,48,54,75,88,48,78,72,68,52,80,64,50,80,72,63,62,74,86,80,85,87,86,84,81,92,72,79,91,61,91,84,48,27,82,50,73,48,92,44,95,83,46,72,63,51,8,40,24,49,92,81,53,91,69,83,76,92,75,67,64,63,64,48,48,31,68,63,38,62,89,74,97

InterPro domains:
  IPR020828 Glyceraldehyde 3-phosphate dehydrogenase, NAD(P) binding domain [PF00044] (1-62)
  IPR020828 Glyceraldehyde 3-phosphate dehydrogenase, NAD(P) binding domain [SM00846] (1-111)
  IPR020829 Glyceraldehyde 3-phosphate dehydrogenase, catalytic domain [PF02800] (105-166)
  IPR020831 Glyceraldehyde/Erythrose phosphate dehydrogenase family [PTHR10836] (1-167)
  IPR036291 NAD(P)-binding domain superfamily [SSF51735] (1-115)

Sequence (167 aa):
MVYMFQYDSTHGKFNGAVKAEKGELVINRKAVTIFQEQDPTNNKWNNTGTKYVVESTVVFITMEKAGPHLKDGTKRVIISAPADEAPMFVMGVDHEKYDNSLKIVIHDNFCIVEGLMIIVHAITTIQKIMDGPSAKLWCDGHGAAQNIIPASTGSTKVVDKVIPVLN

Mean predicted aligned error: 6.75 Å

Nearest PDB structures (foldseek):
  6lgm-assembly1_D  TM=9.528E-01  e=2.470E-19  Mus musculus
  6lgj-assembly1_C  TM=9.544E-01  e=1.225E-18  Mus musculus
  4o63-assembly1_P  TM=9.550E-01  e=1.183E-17  Bos taurus
  4lsm-assembly1_A  TM=9.490E-01  e=4.627E-14  Trypanosoma cruzi strain CL Brener
  5c7i-assembly1_O  TM=9.393E-01  e=3.543E-14  Mus musculus

Radius of gyration: 20.03 Å; Cα contacts (8 Å, |Δi|>4): 196; chains: 1; bounding box: 41×47×48 Å

pLDDT: mean 85.47, std 12.08, range [38.84, 98.31]

Foldseek 3Di:
DQVPQQQDPVPGGDPFDWDDDPCFIQTRNDTHHDDDDPQLLPPQCLVVQAQEAEADPVPQQECVSQVSPCPRRHNYYHYPDDHPHDDDDDPQQQPPVVPDDGDDVPCVVPPDPDDDDDDPDADDPQADCAQDDHPPDNQSRHRRVPDDGDDDDCVVVVVCSSPVSRD

Secondary structure (DSSP, 8-state):
-HHHHHEETTTEE-SS-EEEETTEEEETTEEE-----SSGGG--GGGGT--EEEE-SSS--SHHHHGGGGSTT--EEEESS--SSSPP--TTTTGGGTTS----TTHHHH--------------TTSBSSS---SS-GGGGSBTTT-------SHHHHHHHH-GGG-